Protein AF-A0A2S8P8N4-F1 (afdb_monomer_lite)

Sequence (119 aa):
MFEGRGEKVKVALYVCRIGEGWSMVLSLDIRVDVAWWLEGGSGRRVFRWLLLDGALPLSQASWLVEQFGTERGMHQWGIAHWQAYLTRKLDFYEQASGEDEARGEYRAKRAAPLCGAFK

Secondary structure (DSSP, 8-state):
---------EEEEEEEEETTEEEEEEES-HHHHHHHHHTTTTSS-EEEEEEEEEEEEHHHHHHHHHT----TTGGG--HHHHHHHHHHHHHHHHHHH--TTS-TTTGGG----------

Radius of gyration: 15.66 Å; chains: 1; bounding box: 50×28×39 Å

pLDDT: mean 72.68, std 18.13, range [31.39, 90.38]

Foldseek 3Di:
DDPPPCPQQFWWWKWFDWPPDIAIDIGSDVVVVVVCQVVCVVVTNGPDMDTLDGGHGPVLSVQCRVPDDDDPPPVVDDNVNSNVVSVVSVVVVCVVVVPPDDDPPPVVPPPDDPDDDDD

Structure (mmCIF, N/CA/C/O backbone):
data_AF-A0A2S8P8N4-F1
#
_entry.id   AF-A0A2S8P8N4-F1
#
loop_
_atom_site.group_PDB
_atom_site.id
_atom_site.type_symbol
_atom_site.l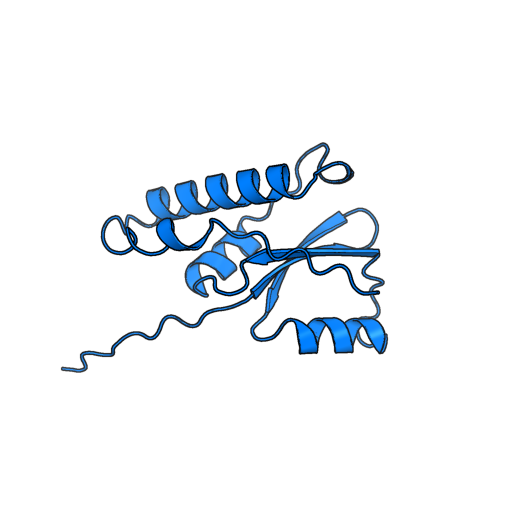abel_atom_id
_atom_site.label_alt_id
_atom_site.label_comp_id
_atom_site.label_asym_id
_atom_site.label_entity_id
_atom_site.label_seq_id
_atom_site.pdbx_PDB_ins_code
_atom_site.Cartn_x
_atom_site.Cartn_y
_atom_site.Cartn_z
_atom_site.occupancy
_atom_site.B_iso_or_equiv
_atom_site.auth_seq_id
_atom_site.auth_comp_id
_atom_site.auth_asym_id
_atom_site.auth_atom_id
_atom_site.pdbx_PDB_model_num
ATOM 1 N N . MET A 1 1 ? 35.762 -13.193 -2.533 1.00 38.16 1 MET A N 1
ATOM 2 C CA . MET A 1 1 ? 34.747 -12.722 -3.494 1.00 38.16 1 MET A CA 1
ATOM 3 C C . MET A 1 1 ? 33.418 -13.231 -2.972 1.00 38.16 1 MET A C 1
ATOM 5 O O . MET A 1 1 ? 33.165 -14.422 -3.058 1.00 38.16 1 MET A O 1
ATOM 9 N N . PHE A 1 2 ? 32.683 -12.400 -2.236 1.00 39.66 2 PHE A N 1
ATOM 10 C CA . PHE A 1 2 ? 31.448 -12.835 -1.591 1.00 39.66 2 PHE A CA 1
ATOM 11 C C . PHE A 1 2 ? 30.343 -12.851 -2.646 1.00 39.66 2 PHE A C 1
ATOM 13 O O . PHE A 1 2 ? 29.746 -11.817 -2.927 1.00 39.66 2 PHE A O 1
ATOM 20 N N . GLU A 1 3 ? 30.071 -14.018 -3.228 1.00 44.72 3 GLU A N 1
ATOM 21 C CA . GLU A 1 3 ? 28.750 -14.315 -3.786 1.00 44.72 3 GLU A CA 1
ATOM 22 C C . GLU A 1 3 ? 27.766 -14.383 -2.617 1.00 44.72 3 GLU A C 1
ATOM 24 O O . GLU A 1 3 ? 27.382 -15.441 -2.119 1.00 44.72 3 GLU A O 1
ATOM 29 N N . GLY A 1 4 ? 27.400 -13.207 -2.113 1.00 44.00 4 GLY A N 1
ATOM 30 C CA . GLY A 1 4 ? 26.226 -13.070 -1.285 1.00 44.00 4 GLY A CA 1
ATOM 31 C C . GLY A 1 4 ? 25.038 -13.384 -2.175 1.00 44.00 4 GLY A C 1
ATOM 32 O O . GLY A 1 4 ? 24.657 -12.561 -3.005 1.00 44.00 4 GLY A O 1
ATOM 33 N N . ARG A 1 5 ? 24.429 -14.561 -1.996 1.00 47.78 5 ARG A N 1
ATOM 34 C CA . ARG A 1 5 ? 22.994 -14.708 -2.244 1.00 47.78 5 ARG A CA 1
ATOM 35 C C . ARG A 1 5 ? 22.327 -13.602 -1.437 1.00 47.78 5 ARG A C 1
ATOM 37 O O . ARG A 1 5 ? 22.128 -13.754 -0.237 1.00 47.78 5 ARG A O 1
ATOM 44 N N . GLY A 1 6 ? 22.084 -12.462 -2.075 1.00 51.53 6 GLY A N 1
ATOM 45 C CA . GLY A 1 6 ? 21.341 -11.359 -1.501 1.00 51.53 6 GLY A CA 1
ATOM 46 C C . GLY A 1 6 ? 19.920 -11.847 -1.310 1.00 51.53 6 GLY A C 1
ATOM 47 O O . GLY A 1 6 ? 19.085 -11.699 -2.200 1.00 51.53 6 GLY A O 1
ATOM 48 N N . GLU A 1 7 ? 19.664 -12.512 -0.189 1.00 52.56 7 GLU A N 1
ATOM 49 C CA . GLU A 1 7 ? 18.322 -12.841 0.242 1.00 52.56 7 GLU A CA 1
ATOM 50 C C . GLU A 1 7 ? 17.619 -11.501 0.446 1.00 52.56 7 GLU A C 1
ATOM 52 O O . GLU A 1 7 ? 17.834 -10.792 1.428 1.00 52.56 7 GLU A O 1
ATOM 57 N N . LYS A 1 8 ? 16.891 -11.071 -0.592 1.00 65.81 8 LYS A N 1
ATOM 58 C CA . LYS A 1 8 ? 16.227 -9.772 -0.615 1.00 65.81 8 LYS A CA 1
ATOM 59 C C . LYS A 1 8 ? 15.268 -9.757 0.569 1.00 65.81 8 LYS A C 1
ATOM 61 O O . LYS A 1 8 ? 14.321 -10.542 0.576 1.00 65.81 8 LYS A O 1
ATOM 66 N N . VAL A 1 9 ? 15.523 -8.893 1.555 1.00 74.81 9 VAL A N 1
ATOM 67 C CA . VAL A 1 9 ? 14.640 -8.714 2.715 1.00 74.81 9 VAL A CA 1
ATOM 68 C C . VAL A 1 9 ? 13.238 -8.433 2.190 1.00 74.81 9 VAL A C 1
ATOM 70 O O . VAL A 1 9 ? 13.040 -7.496 1.413 1.00 74.81 9 VAL A O 1
ATOM 73 N N . LYS A 1 10 ? 12.286 -9.287 2.565 1.00 83.50 10 LYS A N 1
ATOM 74 C CA . LYS A 1 10 ? 10.885 -9.162 2.171 1.00 83.50 10 LYS A CA 1
ATOM 75 C C . LYS A 1 10 ? 10.114 -8.520 3.306 1.00 83.50 10 LYS A C 1
ATOM 77 O O . LYS A 1 10 ? 10.276 -8.905 4.459 1.00 83.50 10 LYS A O 1
ATOM 82 N N . VAL A 1 11 ? 9.277 -7.562 2.955 1.00 87.19 11 VAL A N 1
ATOM 83 C CA . VAL A 1 11 ? 8.416 -6.836 3.880 1.00 87.19 11 VAL A CA 1
ATOM 84 C C . VAL A 1 11 ? 6.973 -6.914 3.410 1.00 87.19 11 VAL A C 1
ATOM 86 O O . VAL A 1 11 ? 6.686 -7.064 2.218 1.00 87.19 11 VAL A O 1
ATOM 89 N N . ALA A 1 12 ? 6.061 -6.795 4.365 1.00 87.56 12 ALA A N 1
ATOM 90 C CA . ALA A 1 12 ? 4.661 -6.554 4.096 1.00 87.56 12 ALA A CA 1
ATOM 91 C C . ALA A 1 12 ? 4.461 -5.070 3.777 1.00 87.56 12 ALA A C 1
ATOM 93 O O . ALA A 1 12 ? 4.915 -4.198 4.511 1.00 87.56 12 ALA A O 1
ATOM 94 N N . LEU A 1 13 ? 3.755 -4.786 2.691 1.00 87.50 13 LEU A N 1
ATOM 95 C CA . LEU A 1 13 ? 3.325 -3.458 2.293 1.00 87.50 13 LEU A CA 1
ATOM 96 C C . LEU A 1 13 ? 1.810 -3.372 2.426 1.00 87.50 13 LEU A C 1
ATOM 98 O O . LEU A 1 13 ? 1.067 -4.187 1.868 1.00 87.50 13 LEU A O 1
ATOM 102 N N . TYR A 1 14 ? 1.338 -2.357 3.132 1.00 88.12 14 TYR A N 1
ATOM 103 C CA . TYR A 1 14 ? -0.079 -2.139 3.351 1.00 88.12 14 TYR A CA 1
ATOM 104 C C . TYR A 1 14 ? -0.415 -0.651 3.306 1.00 88.12 14 TYR A C 1
ATOM 106 O O . TYR A 1 14 ? 0.441 0.224 3.419 1.00 88.12 14 TYR A O 1
ATOM 114 N N . VAL A 1 15 ? -1.697 -0.362 3.118 1.00 87.94 15 VAL A N 1
ATOM 115 C CA . VAL A 1 15 ? -2.234 0.992 3.241 1.00 87.94 15 VAL A CA 1
ATOM 116 C C . VAL A 1 15 ? -3.169 1.054 4.426 1.00 87.94 15 VAL A C 1
ATOM 118 O O . VAL A 1 15 ? -3.941 0.129 4.673 1.00 87.94 15 VAL A O 1
ATOM 121 N N . CYS A 1 16 ? -3.116 2.151 5.163 1.00 86.38 16 CYS A N 1
ATOM 122 C CA . CYS A 1 16 ? -3.991 2.413 6.287 1.00 86.38 16 CYS A CA 1
ATOM 123 C C . CYS A 1 16 ? -4.640 3.789 6.143 1.00 86.38 16 CYS A C 1
ATOM 125 O O . CYS A 1 16 ? -4.064 4.740 5.612 1.00 86.38 16 CYS A O 1
ATOM 127 N N . ARG A 1 17 ? -5.885 3.889 6.599 1.00 83.62 17 ARG A N 1
ATOM 128 C CA . ARG A 1 17 ? -6.624 5.139 6.688 1.00 83.62 17 ARG A CA 1
ATOM 129 C C . ARG A 1 17 ? -6.491 5.674 8.101 1.00 83.62 17 ARG A C 1
ATOM 131 O O . ARG A 1 17 ? -6.986 5.057 9.049 1.00 83.62 17 ARG A O 1
ATOM 138 N N . ILE A 1 18 ? -5.853 6.831 8.218 1.00 78.56 18 ILE A N 1
ATOM 139 C CA . ILE A 1 18 ? -5.636 7.514 9.487 1.00 78.56 18 ILE A CA 1
ATOM 140 C C . ILE A 1 18 ? -6.267 8.901 9.388 1.00 78.56 18 ILE A C 1
ATOM 142 O O . ILE A 1 18 ? -5.829 9.737 8.599 1.00 78.56 18 ILE A O 1
ATOM 146 N N . GLY A 1 19 ? -7.323 9.131 10.172 1.00 76.69 19 GLY A N 1
ATOM 147 C CA . GLY A 1 19 ? -8.155 10.330 10.045 1.00 76.69 19 GLY A CA 1
ATOM 148 C C . GLY A 1 19 ? -8.805 10.421 8.660 1.00 76.69 19 GLY A C 1
ATOM 149 O O . GLY A 1 19 ? -9.476 9.488 8.205 1.00 76.69 19 GLY A O 1
ATOM 150 N N . GLU A 1 20 ? -8.584 11.541 7.973 1.00 70.56 20 GLU A N 1
ATOM 151 C CA . GLU A 1 20 ? -9.119 11.791 6.627 1.00 70.56 20 GLU A CA 1
ATOM 152 C C . GLU A 1 20 ? -8.210 11.295 5.492 1.00 70.56 20 GLU A C 1
ATOM 154 O O . GLU A 1 20 ? -8.645 11.224 4.343 1.00 70.56 20 GLU A O 1
ATOM 159 N N . GLY A 1 21 ? -6.971 10.904 5.803 1.00 79.81 21 GLY A N 1
ATOM 160 C CA . GLY A 1 21 ? -5.959 10.544 4.814 1.00 79.81 21 GLY A CA 1
ATOM 161 C C . GLY A 1 21 ? -5.715 9.043 4.688 1.00 79.81 21 GLY A C 1
ATOM 162 O O . GLY A 1 21 ? -5.921 8.267 5.625 1.00 79.81 21 GLY A O 1
ATOM 163 N N . TRP A 1 22 ? -5.217 8.647 3.518 1.00 87.12 22 TRP A N 1
ATOM 164 C CA . TRP A 1 22 ? -4.555 7.360 3.327 1.00 87.12 22 TRP A CA 1
ATOM 165 C C . TRP A 1 22 ? -3.057 7.520 3.556 1.00 87.12 22 TRP A C 1
ATOM 167 O O . TRP A 1 22 ? -2.488 8.562 3.245 1.00 87.12 22 TRP A O 1
ATOM 177 N N . SER A 1 23 ? -2.430 6.483 4.090 1.00 85.25 23 SER A N 1
ATOM 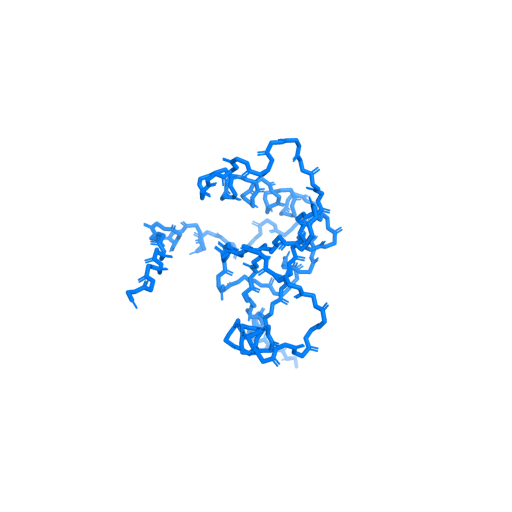178 C CA . SER A 1 23 ? -0.988 6.379 4.262 1.00 85.25 23 SER A CA 1
ATOM 179 C C . SER A 1 23 ? -0.558 4.982 3.833 1.00 85.25 23 SER A C 1
ATOM 181 O O . SER A 1 23 ? -1.258 4.007 4.112 1.00 85.25 23 SER A O 1
ATOM 183 N N . MET A 1 24 ? 0.558 4.889 3.117 1.00 88.81 24 MET A N 1
ATOM 184 C CA . MET A 1 24 ? 1.196 3.621 2.781 1.00 88.81 24 MET A CA 1
ATOM 185 C C . MET A 1 24 ? 2.335 3.369 3.756 1.00 88.81 24 MET A C 1
ATOM 187 O O . MET A 1 24 ? 3.110 4.276 4.051 1.00 88.81 24 MET A O 1
ATOM 191 N N . VAL A 1 25 ? 2.412 2.146 4.267 1.00 87.12 25 VAL A N 1
ATOM 192 C CA . VAL A 1 25 ? 3.384 1.750 5.281 1.00 87.12 25 VAL A CA 1
ATOM 193 C C . VAL A 1 25 ? 3.921 0.369 4.924 1.00 87.12 25 VAL A C 1
ATOM 195 O O . VAL A 1 25 ? 3.197 -0.487 4.408 1.00 87.12 25 VAL A O 1
ATOM 198 N N . LEU A 1 26 ? 5.205 0.163 5.192 1.00 88.75 26 LEU A N 1
ATOM 199 C CA . LEU A 1 26 ? 5.846 -1.143 5.126 1.00 88.75 26 LEU A CA 1
ATOM 200 C C . LEU A 1 26 ? 6.148 -1.634 6.543 1.00 88.75 26 LEU A C 1
ATOM 202 O O . LEU A 1 26 ? 6.471 -0.833 7.418 1.00 88.75 26 LEU A O 1
ATOM 206 N N . SER A 1 27 ? 6.061 -2.941 6.762 1.00 84.81 27 SER A N 1
ATOM 207 C CA . SER A 1 27 ? 6.439 -3.587 8.018 1.00 84.81 27 SER A CA 1
ATOM 208 C C . SER A 1 27 ? 7.095 -4.937 7.759 1.00 84.81 27 SER A C 1
ATOM 210 O O . SER A 1 27 ? 6.782 -5.625 6.788 1.00 84.81 27 SER A O 1
ATOM 212 N N . LEU A 1 28 ? 8.015 -5.322 8.640 1.00 83.69 28 LEU A N 1
ATOM 213 C CA . LEU A 1 28 ? 8.623 -6.653 8.632 1.00 83.69 28 LEU A CA 1
ATOM 214 C C . LEU A 1 28 ? 7.632 -7.727 9.108 1.00 83.69 28 LEU A C 1
ATOM 216 O O . LEU A 1 28 ? 7.660 -8.843 8.597 1.00 83.69 28 LEU A O 1
ATOM 220 N N . ASP A 1 29 ? 6.740 -7.389 10.045 1.00 81.31 29 ASP A N 1
ATOM 221 C CA . ASP A 1 29 ? 5.685 -8.282 10.532 1.00 81.31 29 ASP A CA 1
ATOM 222 C C . ASP A 1 29 ? 4.412 -7.486 10.844 1.00 81.31 29 ASP A C 1
ATOM 224 O O . ASP A 1 29 ? 4.295 -6.820 11.872 1.00 81.31 29 ASP A O 1
ATOM 228 N N . ILE A 1 30 ? 3.415 -7.614 9.966 1.00 79.81 30 ILE A N 1
ATOM 229 C CA . ILE A 1 30 ? 2.121 -6.933 10.095 1.00 79.81 30 ILE A CA 1
ATOM 230 C C . ILE A 1 30 ? 1.395 -7.253 11.410 1.00 79.81 30 ILE A C 1
ATOM 232 O O . ILE A 1 30 ? 0.588 -6.453 11.876 1.00 79.81 30 ILE A O 1
ATOM 236 N N . ARG A 1 31 ? 1.656 -8.411 12.032 1.00 81.31 31 ARG A N 1
ATOM 237 C CA . ARG A 1 31 ? 1.003 -8.793 13.293 1.00 81.31 31 ARG A CA 1
ATOM 238 C C . ARG A 1 31 ? 1.455 -7.899 14.439 1.00 81.31 31 ARG A C 1
ATOM 240 O O . ARG A 1 31 ? 0.641 -7.589 15.304 1.00 81.31 31 ARG A O 1
ATOM 247 N N . VAL A 1 32 ? 2.718 -7.473 14.419 1.00 82.31 32 VAL A N 1
ATOM 248 C CA . VAL A 1 32 ? 3.280 -6.549 15.411 1.00 82.31 32 VAL A CA 1
ATOM 249 C C . VAL A 1 32 ? 2.609 -5.184 15.276 1.00 82.31 32 VAL A C 1
ATOM 251 O O . VAL A 1 32 ? 2.133 -4.635 16.265 1.00 82.31 32 VAL A O 1
ATOM 254 N N . ASP A 1 33 ? 2.477 -4.681 14.048 1.00 80.25 33 ASP A N 1
ATOM 255 C CA . ASP A 1 33 ? 1.806 -3.411 13.758 1.00 80.25 33 ASP A CA 1
ATOM 256 C C . ASP A 1 33 ? 0.329 -3.426 14.187 1.00 80.25 33 ASP A C 1
ATOM 258 O O . ASP A 1 33 ? -0.151 -2.486 14.822 1.00 80.25 33 ASP A O 1
ATOM 262 N N . VAL A 1 34 ? -0.394 -4.511 13.884 1.00 76.06 34 VAL A N 1
ATOM 263 C CA . VAL A 1 34 ? -1.802 -4.675 14.278 1.00 76.06 34 VAL A CA 1
ATOM 264 C C . VAL A 1 34 ? -1.946 -4.740 15.797 1.00 76.06 34 VAL A C 1
ATOM 266 O O . VAL A 1 34 ? -2.813 -4.056 16.341 1.00 76.06 34 VAL A O 1
ATOM 269 N N . ALA A 1 35 ? -1.100 -5.514 16.485 1.00 79.69 35 ALA A N 1
ATOM 270 C CA . ALA A 1 35 ? -1.092 -5.570 17.947 1.00 79.69 35 ALA A CA 1
ATOM 271 C C . ALA A 1 35 ? -0.857 -4.175 18.545 1.00 79.69 35 ALA A C 1
ATOM 273 O O . ALA A 1 35 ? -1.629 -3.726 19.390 1.00 79.69 35 ALA A O 1
ATOM 274 N N . TRP A 1 36 ? 0.110 -3.430 18.005 1.00 76.44 36 TRP A N 1
ATOM 275 C CA . TRP A 1 36 ? 0.419 -2.070 18.443 1.00 76.44 36 TRP A CA 1
ATOM 276 C C . TRP A 1 36 ? -0.750 -1.085 18.269 1.00 76.44 36 TRP A C 1
ATOM 278 O O . TRP A 1 36 ? -0.959 -0.196 19.099 1.00 76.44 36 TRP A O 1
ATOM 288 N N . TRP A 1 37 ? -1.547 -1.223 17.203 1.00 76.31 37 TRP A N 1
ATOM 289 C CA . TRP A 1 37 ? -2.748 -0.401 17.013 1.00 76.31 37 TRP A CA 1
ATOM 290 C C . TRP A 1 37 ? -3.888 -0.787 17.952 1.00 76.31 37 TRP A C 1
ATOM 292 O O . TRP A 1 37 ? -4.587 0.099 18.446 1.00 76.31 37 TRP A O 1
ATOM 302 N N . LEU A 1 38 ? -4.092 -2.087 18.180 1.00 70.38 38 LEU A N 1
ATOM 303 C CA . LEU A 1 38 ? -5.154 -2.601 19.050 1.00 70.38 38 LEU A CA 1
ATOM 304 C C . LEU A 1 38 ? -4.906 -2.258 20.520 1.00 70.38 38 LEU A C 1
ATOM 306 O O . LEU A 1 38 ? -5.851 -1.949 21.241 1.00 70.38 38 LEU A O 1
ATOM 310 N N . GLU A 1 39 ? -3.643 -2.236 20.939 1.00 75.00 39 GLU A N 1
ATOM 311 C CA . GLU A 1 39 ? -3.233 -1.843 22.290 1.00 75.00 39 GLU A CA 1
ATOM 312 C C . GLU A 1 39 ? -3.300 -0.322 22.522 1.00 75.00 39 GLU A C 1
ATOM 314 O O . GLU A 1 39 ? -3.059 0.157 23.628 1.00 75.00 39 GLU A O 1
ATOM 319 N N . GLY A 1 40 ? -3.646 0.467 21.497 1.00 66.19 40 GLY A N 1
ATOM 320 C CA . GLY A 1 40 ? -3.746 1.925 21.599 1.00 66.19 40 GLY A CA 1
ATOM 321 C C . GLY A 1 40 ? -2.393 2.643 21.671 1.00 66.19 40 GLY A C 1
ATOM 322 O O . GLY A 1 40 ? -2.364 3.864 21.835 1.00 66.19 40 GLY A O 1
ATOM 323 N N . GLY A 1 41 ? -1.280 1.926 21.487 1.00 62.94 41 GLY A N 1
ATOM 324 C CA . GLY A 1 41 ? 0.083 2.459 21.586 1.00 62.94 41 GLY A CA 1
ATOM 325 C C . GLY A 1 41 ? 0.442 3.491 20.511 1.00 62.94 41 GLY A C 1
ATOM 326 O O . GLY A 1 41 ? 1.399 4.246 20.662 1.00 62.94 41 GLY A O 1
ATOM 327 N N . SER A 1 42 ? -0.329 3.577 19.424 1.00 63.44 42 SER A N 1
ATOM 328 C CA . SER A 1 42 ? -0.053 4.495 18.314 1.00 63.44 42 SER A CA 1
ATOM 329 C C . SER A 1 42 ? -0.565 5.925 18.525 1.00 63.44 42 SER A C 1
ATOM 331 O O . SER A 1 42 ? -0.188 6.812 17.758 1.00 63.44 42 SER A O 1
ATOM 333 N N . GLY A 1 43 ? -1.500 6.154 19.461 1.00 63.22 43 GLY A N 1
ATOM 334 C CA . GLY A 1 43 ? -2.259 7.413 19.561 1.00 63.22 43 GLY A CA 1
ATOM 335 C C . GLY A 1 43 ? -3.079 7.769 18.302 1.00 63.22 43 GLY A C 1
ATOM 336 O O . GLY A 1 43 ? -3.729 8.812 18.251 1.00 63.22 43 GLY A O 1
ATOM 337 N N . ARG A 1 44 ? -3.071 6.909 17.272 1.00 63.81 44 ARG A N 1
ATOM 338 C CA . ARG A 1 44 ? -3.688 7.113 15.955 1.00 63.81 44 ARG A CA 1
ATOM 339 C C . ARG A 1 44 ? -4.696 5.994 15.713 1.00 63.81 44 ARG A C 1
ATOM 341 O O . ARG A 1 44 ? -4.321 4.838 15.531 1.00 63.81 44 ARG A O 1
ATOM 348 N N . ARG A 1 45 ? -5.988 6.332 15.660 1.00 66.88 45 ARG A N 1
ATOM 349 C CA . ARG A 1 45 ? -7.032 5.362 15.294 1.00 66.88 45 ARG A CA 1
ATOM 350 C C . ARG A 1 45 ? -6.921 5.036 13.806 1.00 66.88 45 ARG A C 1
ATOM 352 O O . ARG A 1 45 ? -7.262 5.858 12.955 1.00 66.88 45 ARG A O 1
ATOM 359 N N . VAL A 1 46 ? -6.438 3.836 13.500 1.00 71.94 46 VAL A N 1
ATOM 360 C CA . VAL A 1 46 ? -6.502 3.266 12.153 1.00 71.94 46 VAL A CA 1
ATOM 361 C C . VAL A 1 46 ? -7.940 2.817 11.909 1.00 71.94 46 VAL A C 1
ATOM 363 O O . VAL A 1 46 ? -8.434 1.906 12.565 1.00 71.94 46 VAL A O 1
ATOM 366 N N . PHE A 1 47 ? -8.637 3.479 10.985 1.00 73.50 47 PHE A N 1
ATOM 367 C CA . PHE A 1 47 ? -10.053 3.197 10.705 1.00 73.50 47 PHE A CA 1
ATOM 368 C C . PHE A 1 47 ? -10.241 2.039 9.727 1.00 73.50 47 PHE A C 1
ATOM 370 O O . PHE A 1 47 ? -11.261 1.354 9.739 1.00 73.50 47 PHE A O 1
ATOM 377 N N . ARG A 1 48 ? -9.273 1.861 8.829 1.00 79.75 48 ARG A N 1
ATOM 378 C CA . ARG A 1 48 ? -9.261 0.817 7.808 1.00 79.75 48 ARG A CA 1
ATOM 379 C C . ARG A 1 48 ? -7.821 0.551 7.410 1.00 79.75 48 ARG A C 1
ATOM 381 O O . ARG A 1 48 ? -7.047 1.496 7.302 1.00 79.75 48 ARG A O 1
ATOM 388 N N . TRP A 1 49 ? -7.482 -0.698 7.140 1.00 83.44 49 TRP A N 1
ATOM 389 C CA . TRP A 1 49 ? -6.208 -1.058 6.534 1.00 83.44 49 TRP A C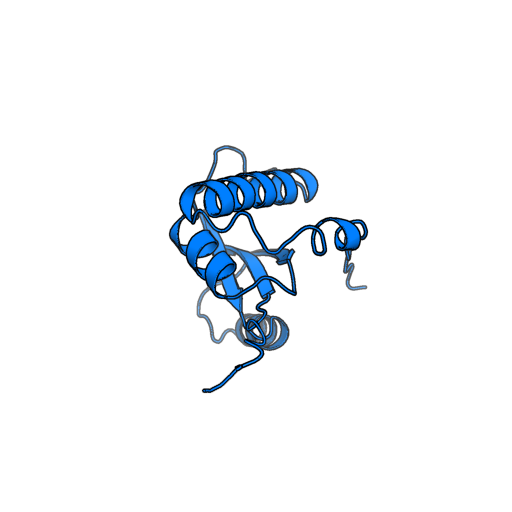A 1
ATOM 390 C C . TRP A 1 49 ? -6.417 -2.141 5.477 1.00 83.44 49 TRP A C 1
ATOM 392 O O . TRP A 1 49 ? -7.433 -2.837 5.487 1.00 83.44 49 TRP A O 1
ATOM 402 N N . LEU A 1 50 ? -5.492 -2.228 4.527 1.00 85.06 50 LEU A N 1
ATOM 403 C CA . LEU A 1 50 ? -5.499 -3.211 3.453 1.00 85.06 50 LEU A CA 1
ATOM 404 C C . LEU A 1 50 ? -4.064 -3.651 3.173 1.00 85.06 50 LEU A C 1
ATOM 406 O O . LEU A 1 50 ? -3.226 -2.831 2.797 1.00 85.06 50 LEU A O 1
ATOM 410 N N . LEU A 1 51 ? -3.804 -4.949 3.322 1.00 85.62 51 LEU A N 1
ATOM 411 C CA . LEU A 1 51 ? -2.554 -5.559 2.885 1.00 85.62 51 LEU A CA 1
ATOM 412 C C . LEU A 1 51 ? -2.504 -5.572 1.354 1.00 85.62 51 LEU A C 1
ATOM 414 O O . LEU A 1 51 ? -3.407 -6.104 0.707 1.00 85.62 51 LEU A O 1
ATOM 418 N N . LEU A 1 52 ? -1.461 -4.976 0.781 1.00 85.38 52 LEU A N 1
ATOM 419 C CA . LEU A 1 52 ? -1.271 -4.920 -0.666 1.00 85.38 52 LEU A CA 1
ATOM 420 C C . LEU A 1 52 ? -0.396 -6.070 -1.161 1.00 85.38 52 LEU A C 1
ATOM 422 O O . LEU A 1 52 ? -0.747 -6.730 -2.140 1.00 85.38 52 LEU A O 1
ATOM 426 N N . ASP A 1 53 ? 0.715 -6.311 -0.467 1.00 83.94 53 ASP A N 1
ATOM 427 C CA . ASP A 1 53 ? 1.640 -7.414 -0.720 1.00 83.94 53 ASP A CA 1
ATOM 428 C C . ASP A 1 53 ? 2.314 -7.814 0.602 1.00 83.94 53 ASP A C 1
ATOM 430 O O . ASP A 1 53 ? 2.647 -6.953 1.408 1.00 83.94 53 ASP A O 1
ATOM 434 N N . GLY A 1 54 ? 2.481 -9.110 0.862 1.00 83.25 54 GLY A N 1
ATOM 435 C CA . GLY A 1 54 ? 3.111 -9.614 2.090 1.00 83.25 54 GLY A CA 1
ATOM 436 C C . GLY A 1 54 ? 4.594 -9.959 1.942 1.00 83.25 54 GLY A C 1
ATOM 437 O O . GLY A 1 54 ? 5.225 -10.361 2.914 1.00 83.25 54 GLY A O 1
ATOM 438 N N . ALA A 1 55 ? 5.137 -9.886 0.729 1.00 84.56 55 ALA A N 1
ATOM 439 C CA . ALA A 1 55 ? 6.433 -10.454 0.385 1.00 84.56 55 ALA A CA 1
ATOM 440 C C . ALA A 1 55 ? 7.193 -9.569 -0.614 1.00 84.56 55 ALA A C 1
ATOM 442 O O . ALA A 1 55 ? 7.839 -10.075 -1.539 1.00 84.56 55 ALA A O 1
ATOM 443 N N . LEU A 1 56 ? 7.113 -8.251 -0.445 1.00 83.38 56 LEU A N 1
ATOM 444 C CA . LEU A 1 56 ? 7.699 -7.284 -1.364 1.00 83.38 56 LEU A CA 1
ATOM 445 C C . LEU A 1 56 ? 9.163 -6.997 -0.969 1.00 83.38 56 LEU A C 1
ATOM 447 O O . LEU A 1 56 ? 9.442 -6.854 0.219 1.00 83.38 56 LEU A O 1
ATOM 451 N N . PRO A 1 57 ? 10.122 -6.932 -1.911 1.00 85.38 57 PRO A N 1
ATOM 452 C CA . PRO A 1 57 ? 11.499 -6.553 -1.605 1.00 85.38 57 PRO A CA 1
ATOM 453 C C . PRO A 1 57 ? 11.561 -5.179 -0.933 1.00 85.38 57 PRO A C 1
ATOM 455 O O . PRO A 1 57 ? 10.900 -4.245 -1.385 1.00 85.38 57 PRO A O 1
ATOM 458 N N . LEU A 1 58 ? 12.390 -5.040 0.103 1.00 83.00 58 LEU A N 1
ATOM 459 C CA . LEU A 1 58 ? 12.502 -3.808 0.888 1.00 83.00 58 LEU A CA 1
ATOM 460 C C . LEU A 1 58 ? 12.782 -2.569 0.024 1.00 83.00 58 LEU A C 1
ATOM 462 O O . LEU A 1 58 ? 12.177 -1.528 0.259 1.00 83.00 58 LEU A O 1
ATOM 466 N N . SER A 1 59 ? 13.636 -2.681 -0.999 1.00 83.19 59 SER A N 1
ATOM 467 C CA . SER A 1 59 ? 13.946 -1.570 -1.912 1.00 83.19 59 SER A CA 1
ATOM 468 C C . SER A 1 59 ? 12.705 -1.049 -2.642 1.00 83.19 59 SER A C 1
ATOM 470 O O . SER A 1 59 ? 12.471 0.156 -2.691 1.00 83.19 59 SER A O 1
ATOM 472 N N . GLN A 1 60 ? 11.871 -1.958 -3.150 1.00 85.12 60 GLN A N 1
ATOM 473 C CA . GLN A 1 60 ? 10.614 -1.612 -3.807 1.00 85.12 60 GLN A CA 1
ATOM 474 C C . GLN A 1 60 ? 9.603 -1.048 -2.808 1.00 85.12 60 GLN A C 1
ATOM 476 O O . GLN A 1 60 ? 8.933 -0.064 -3.101 1.00 85.12 60 GLN A O 1
ATOM 481 N N . ALA A 1 61 ? 9.500 -1.645 -1.619 1.00 87.25 61 ALA A N 1
ATOM 482 C CA . ALA A 1 61 ? 8.562 -1.200 -0.596 1.00 87.25 61 ALA A CA 1
ATOM 483 C C . ALA A 1 61 ? 8.901 0.210 -0.092 1.00 87.25 61 ALA A C 1
ATOM 485 O O . ALA A 1 61 ? 7.999 1.035 0.026 1.00 87.25 61 ALA A O 1
ATOM 486 N N . SER A 1 62 ? 10.187 0.503 0.140 1.00 86.88 62 SER A N 1
ATOM 487 C CA . SER A 1 62 ? 10.659 1.838 0.534 1.00 86.88 62 SER A CA 1
ATOM 488 C C . SER A 1 62 ? 10.304 2.868 -0.528 1.00 86.88 62 SER A C 1
ATOM 490 O O . SER A 1 62 ? 9.653 3.866 -0.232 1.00 86.88 62 SER A O 1
ATOM 492 N N . TRP A 1 63 ? 10.628 2.573 -1.789 1.00 87.88 63 TRP A N 1
ATOM 493 C CA . TRP A 1 63 ? 10.315 3.468 -2.897 1.00 87.88 63 TRP A CA 1
ATOM 494 C C . TRP A 1 63 ? 8.805 3.697 -3.048 1.00 87.88 63 TRP A C 1
ATOM 496 O O . TRP A 1 63 ? 8.366 4.819 -3.283 1.00 87.88 63 TRP A O 1
ATOM 506 N N . LEU A 1 64 ? 7.983 2.658 -2.870 1.00 88.94 64 LEU A N 1
ATOM 507 C CA . LEU A 1 64 ? 6.524 2.773 -2.934 1.00 88.94 64 LEU A CA 1
ATOM 508 C C . LEU A 1 64 ? 5.956 3.663 -1.829 1.00 88.94 64 LEU A C 1
ATOM 510 O O . LEU A 1 64 ? 5.050 4.448 -2.104 1.00 88.94 64 LEU A O 1
ATOM 514 N N . VAL A 1 65 ? 6.487 3.553 -0.609 1.00 89.38 65 VAL A N 1
ATOM 515 C CA . VAL A 1 65 ? 6.105 4.412 0.519 1.00 89.38 65 VAL A CA 1
ATOM 516 C C . VAL A 1 65 ? 6.525 5.860 0.261 1.00 89.38 65 VAL A C 1
ATOM 518 O O . VAL A 1 65 ? 5.718 6.765 0.454 1.00 89.38 65 VAL A O 1
ATOM 521 N N . GLU A 1 66 ? 7.745 6.092 -0.225 1.00 88.25 66 GLU A N 1
ATOM 522 C CA . GLU A 1 66 ? 8.256 7.434 -0.542 1.00 88.25 66 GLU A CA 1
ATOM 523 C C . GLU A 1 66 ? 7.480 8.106 -1.680 1.00 88.25 66 GLU A C 1
ATOM 525 O O . GLU A 1 66 ? 7.165 9.292 -1.615 1.00 88.25 66 GLU A O 1
ATOM 530 N N . GLN A 1 67 ? 7.139 7.343 -2.719 1.00 88.00 67 GLN A N 1
ATOM 531 C CA . GLN A 1 67 ? 6.390 7.823 -3.881 1.00 88.00 67 GLN A CA 1
ATOM 532 C C . GLN A 1 67 ? 4.874 7.703 -3.701 1.00 88.00 67 GLN A C 1
ATOM 534 O O . GLN A 1 67 ? 4.119 7.838 -4.678 1.00 88.00 67 GLN A O 1
ATOM 539 N N . PHE A 1 68 ? 4.408 7.411 -2.486 1.00 89.44 68 PHE A N 1
ATOM 540 C CA . PHE A 1 68 ? 2.991 7.300 -2.207 1.00 89.44 68 PHE A CA 1
ATOM 541 C C . PHE A 1 68 ? 2.321 8.667 -2.351 1.00 89.44 68 PHE A C 1
ATOM 543 O O . PHE A 1 68 ? 2.636 9.631 -1.658 1.00 89.44 68 PHE A O 1
ATOM 550 N N . GLY A 1 69 ? 1.351 8.726 -3.256 1.00 86.00 69 GLY A N 1
ATOM 551 C CA . GLY A 1 69 ? 0.504 9.892 -3.465 1.00 86.00 69 GLY A CA 1
ATOM 552 C C . GLY A 1 69 ? -0.955 9.491 -3.358 1.00 86.00 69 GLY A C 1
ATOM 553 O O . GLY A 1 69 ? -1.373 8.514 -3.987 1.00 86.00 69 GLY A O 1
ATOM 554 N N . THR A 1 70 ? -1.722 10.246 -2.576 1.00 84.75 70 THR A N 1
ATOM 555 C CA . THR A 1 70 ? -3.173 10.099 -2.471 1.00 84.75 70 THR A CA 1
ATOM 556 C C . THR A 1 70 ? -3.847 10.493 -3.783 1.00 84.75 70 THR A C 1
ATOM 558 O O . THR A 1 70 ? -3.631 11.583 -4.306 1.00 84.75 70 THR A O 1
ATOM 561 N N . GLU A 1 71 ? -4.714 9.624 -4.303 1.00 85.62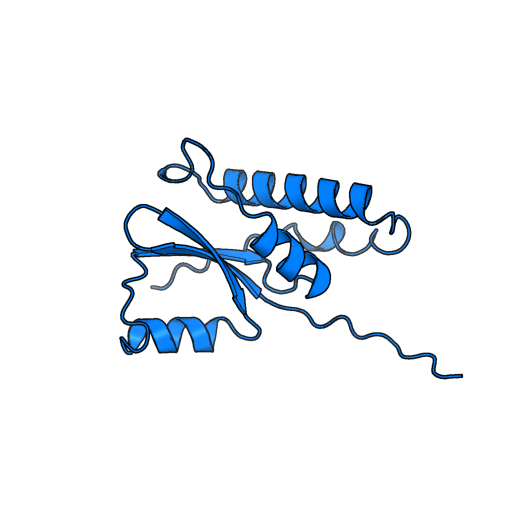 71 GLU A N 1
ATOM 562 C CA . GLU A 1 71 ? -5.499 9.881 -5.512 1.00 85.62 71 GLU A CA 1
ATOM 563 C C . GLU A 1 71 ? -6.973 10.138 -5.192 1.00 85.62 71 GLU A C 1
ATOM 565 O O . GLU A 1 71 ? -7.536 9.662 -4.197 1.00 85.62 71 GLU A O 1
ATOM 570 N N . ARG A 1 72 ? -7.626 10.909 -6.068 1.00 82.88 72 ARG A N 1
ATOM 571 C CA . ARG A 1 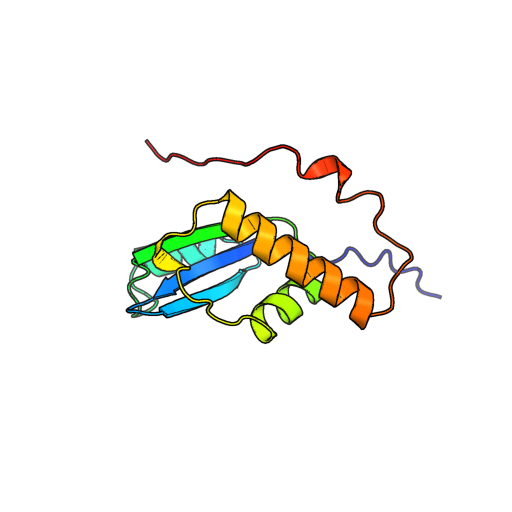72 ? -9.058 11.197 -5.948 1.00 82.88 72 ARG A CA 1
ATOM 572 C C . ARG A 1 72 ? -9.850 9.893 -6.021 1.00 82.88 72 ARG A C 1
ATOM 574 O O . ARG A 1 72 ? -9.610 9.049 -6.876 1.00 82.88 72 ARG A O 1
ATOM 581 N N . GLY A 1 73 ? -10.810 9.735 -5.113 1.00 82.31 73 GLY A N 1
ATOM 582 C CA . GLY A 1 73 ? -11.654 8.540 -5.063 1.00 82.31 73 GLY A CA 1
ATOM 583 C C . GLY A 1 73 ? -11.045 7.338 -4.335 1.00 82.31 73 GLY A C 1
ATOM 584 O O . GLY A 1 73 ? -11.742 6.338 -4.203 1.00 82.31 73 GLY A O 1
ATOM 585 N N . MET A 1 74 ? -9.828 7.429 -3.771 1.00 85.19 74 MET A N 1
ATOM 586 C CA . MET A 1 74 ? -9.206 6.323 -3.011 1.00 85.19 74 MET A CA 1
ATOM 587 C C . MET A 1 74 ? -10.077 5.773 -1.870 1.00 85.19 74 MET A C 1
ATOM 589 O O . MET A 1 74 ? -9.981 4.607 -1.504 1.00 85.19 74 MET A O 1
ATOM 593 N N . HIS A 1 75 ? -10.971 6.589 -1.309 1.00 82.62 75 HIS A N 1
ATOM 594 C CA . HIS A 1 75 ? -11.924 6.156 -0.285 1.00 82.62 75 HIS A CA 1
ATOM 595 C C . HIS A 1 75 ? -12.956 5.124 -0.788 1.00 82.62 75 HIS A C 1
ATOM 597 O O . HIS A 1 75 ? -13.490 4.375 0.027 1.00 82.62 75 HIS A O 1
ATOM 603 N N . GLN A 1 76 ? -13.215 5.067 -2.099 1.00 86.00 76 GLN A N 1
ATOM 604 C CA . GLN A 1 76 ? -14.115 4.103 -2.753 1.00 86.00 76 GLN A CA 1
ATOM 605 C C . GLN A 1 76 ? -13.358 2.936 -3.395 1.00 86.00 76 GLN A C 1
ATOM 607 O O . GLN A 1 76 ? -13.971 2.044 -3.979 1.00 86.00 76 GLN A O 1
ATOM 612 N N . TRP A 1 77 ? -12.027 2.925 -3.319 1.00 88.44 77 TRP A N 1
ATOM 613 C CA . TRP A 1 77 ? -11.236 1.897 -3.978 1.00 88.44 77 TRP A CA 1
ATOM 614 C C . TRP A 1 77 ? -11.443 0.531 -3.331 1.00 88.44 77 TRP A C 1
ATOM 616 O O . TRP A 1 77 ? -11.192 0.326 -2.141 1.00 88.44 77 TRP A O 1
ATOM 626 N N . GLY A 1 78 ? -11.858 -0.422 -4.162 1.00 85.19 78 GLY A N 1
ATOM 627 C CA . GLY A 1 78 ? -11.785 -1.848 -3.860 1.00 85.19 78 GLY A CA 1
ATOM 628 C C . GLY A 1 78 ? -10.387 -2.422 -4.103 1.00 85.19 78 GLY A C 1
ATOM 629 O O . GLY A 1 78 ? -9.504 -1.755 -4.643 1.00 85.19 78 GLY A O 1
ATOM 630 N N . ILE A 1 79 ? -10.204 -3.698 -3.760 1.00 83.56 79 ILE A N 1
ATOM 631 C CA . ILE A 1 79 ? -8.919 -4.415 -3.860 1.00 83.56 79 ILE A CA 1
ATOM 632 C C . ILE A 1 79 ? -8.307 -4.308 -5.265 1.00 83.56 79 ILE A C 1
ATOM 634 O O . ILE A 1 79 ? -7.119 -4.030 -5.392 1.00 83.56 79 ILE A O 1
ATOM 638 N N . ALA A 1 80 ? -9.111 -4.461 -6.321 1.00 86.12 80 ALA A N 1
ATOM 639 C CA . ALA A 1 80 ? -8.632 -4.386 -7.703 1.00 86.12 80 ALA A CA 1
ATOM 640 C C . ALA A 1 80 ? -8.001 -3.024 -8.051 1.00 86.12 80 ALA A C 1
ATOM 642 O O . ALA A 1 80 ? -6.974 -2.979 -8.722 1.00 86.12 80 ALA A O 1
ATOM 643 N N . HIS A 1 81 ? -8.565 -1.922 -7.547 1.00 90.25 81 HIS A N 1
ATOM 644 C CA . HIS A 1 81 ? -8.037 -0.575 -7.778 1.00 90.25 81 HIS A CA 1
ATOM 645 C C . HIS A 1 81 ? -6.692 -0.382 -7.072 1.00 90.25 81 HIS A C 1
ATOM 647 O O . HIS A 1 81 ? -5.742 0.121 -7.666 1.00 90.25 81 HIS A O 1
ATOM 653 N N . TRP A 1 82 ? -6.580 -0.862 -5.832 1.00 89.00 82 TRP A N 1
ATOM 654 C CA . TRP A 1 82 ? -5.321 -0.852 -5.088 1.00 89.00 82 TRP A CA 1
ATOM 655 C C . TRP A 1 82 ? -4.240 -1.709 -5.751 1.00 89.00 82 TRP A C 1
ATOM 657 O O . TRP A 1 82 ? -3.088 -1.290 -5.845 1.00 89.00 82 TRP A O 1
ATOM 667 N N . GLN A 1 83 ? -4.609 -2.886 -6.259 1.00 86.19 83 GLN A N 1
ATOM 668 C CA . GLN A 1 83 ? -3.697 -3.760 -6.996 1.00 86.19 83 GLN A CA 1
ATOM 669 C C . GLN A 1 83 ? -3.248 -3.128 -8.321 1.00 86.19 83 GLN A C 1
ATOM 671 O O . GLN A 1 83 ? -2.069 -3.219 -8.665 1.00 86.19 83 GLN A O 1
ATOM 676 N N . ALA A 1 84 ? -4.144 -2.443 -9.037 1.00 88.75 84 ALA A N 1
ATOM 677 C CA . ALA A 1 84 ? -3.801 -1.696 -10.246 1.00 88.75 84 ALA A CA 1
ATOM 678 C C . ALA A 1 84 ? -2.848 -0.527 -9.942 1.00 88.75 84 ALA A C 1
ATOM 680 O O . ALA A 1 84 ? -1.839 -0.366 -10.627 1.00 88.75 84 ALA A O 1
ATOM 681 N N . TYR A 1 85 ? -3.111 0.235 -8.874 1.00 89.12 85 TYR A N 1
ATOM 682 C CA . TYR A 1 85 ? -2.223 1.301 -8.405 1.00 89.12 85 TYR A CA 1
ATOM 683 C C . TYR A 1 85 ? -0.823 0.773 -8.079 1.00 89.12 85 TYR A C 1
ATOM 685 O O . TYR A 1 85 ? 0.169 1.320 -8.564 1.00 89.12 85 TYR A O 1
ATOM 693 N N . LEU A 1 86 ? -0.754 -0.310 -7.296 1.00 88.19 86 LEU A N 1
ATOM 694 C CA . LEU A 1 86 ? 0.502 -0.951 -6.919 1.00 88.19 86 LEU A CA 1
ATOM 695 C C . LEU A 1 86 ? 1.265 -1.439 -8.153 1.00 88.19 86 LEU A C 1
ATOM 697 O O . LEU A 1 86 ? 2.458 -1.191 -8.268 1.00 88.19 86 LEU A O 1
ATOM 701 N N . THR A 1 87 ? 0.577 -2.108 -9.079 1.00 88.06 87 THR A N 1
ATOM 702 C CA . THR A 1 87 ? 1.192 -2.642 -10.304 1.00 88.06 87 THR A CA 1
ATOM 703 C C . THR A 1 87 ? 1.782 -1.522 -11.146 1.00 88.06 87 THR A C 1
ATOM 705 O O . THR A 1 87 ? 2.962 -1.569 -11.458 1.00 88.06 87 THR A O 1
ATOM 708 N N . ARG A 1 88 ? 1.021 -0.448 -11.389 1.00 90.38 88 ARG A N 1
ATOM 709 C CA . ARG A 1 88 ? 1.519 0.713 -12.134 1.00 90.38 88 ARG A CA 1
ATOM 710 C C . ARG A 1 88 ? 2.753 1.332 -11.472 1.00 90.38 88 ARG A C 1
ATOM 712 O O . ARG A 1 88 ? 3.695 1.704 -12.157 1.00 90.38 88 ARG A O 1
ATOM 719 N N . LYS A 1 89 ? 2.756 1.474 -10.143 1.00 89.25 89 LYS A N 1
ATOM 720 C CA . LYS A 1 89 ? 3.903 2.030 -9.409 1.00 89.25 89 LYS A CA 1
ATOM 721 C C . LYS A 1 89 ? 5.127 1.111 -9.468 1.00 89.25 89 LYS A C 1
ATOM 723 O O . LYS A 1 89 ? 6.233 1.615 -9.614 1.00 89.25 89 LYS A O 1
ATOM 728 N N . LEU A 1 90 ? 4.937 -0.204 -9.390 1.00 86.19 90 LEU A N 1
ATOM 729 C CA . LEU A 1 90 ? 6.017 -1.175 -9.568 1.00 86.19 90 LEU A CA 1
ATOM 730 C C . LEU A 1 90 ? 6.589 -1.133 -10.990 1.00 86.19 90 LEU A C 1
ATOM 732 O O . LEU A 1 90 ? 7.804 -1.098 -11.128 1.00 86.19 90 LEU A O 1
ATOM 736 N N . ASP A 1 91 ? 5.739 -1.038 -12.014 1.00 86.81 91 ASP A N 1
ATOM 737 C CA . ASP A 1 91 ? 6.190 -0.900 -13.404 1.00 86.81 91 ASP A CA 1
ATOM 738 C C . ASP A 1 91 ? 7.035 0.382 -13.579 1.00 86.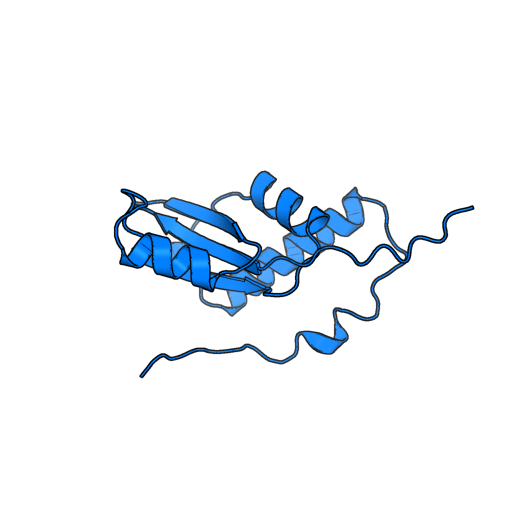81 91 ASP A C 1
ATOM 740 O O . ASP A 1 91 ? 8.075 0.366 -14.233 1.00 86.81 91 ASP A O 1
ATOM 744 N N . PHE A 1 92 ? 6.641 1.493 -12.939 1.00 86.56 92 PHE A N 1
ATOM 745 C CA . PHE A 1 92 ? 7.448 2.721 -12.913 1.00 86.56 92 PHE A CA 1
ATOM 746 C C . PHE A 1 92 ? 8.783 2.543 -12.189 1.00 86.56 92 PHE A C 1
ATOM 748 O O . PHE A 1 92 ? 9.789 3.073 -12.651 1.00 86.56 92 PHE A O 1
ATOM 755 N N . TYR A 1 93 ? 8.799 1.834 -11.058 1.00 84.00 93 TYR A N 1
ATOM 756 C CA . TYR A 1 93 ? 10.038 1.538 -10.344 1.00 84.00 93 TYR A CA 1
ATOM 757 C C . TYR A 1 93 ? 11.001 0.745 -11.225 1.00 84.00 93 TYR A C 1
ATOM 759 O O . TYR A 1 93 ? 12.168 1.102 -11.296 1.00 84.00 93 TYR A O 1
ATOM 767 N N . GLU A 1 94 ? 10.513 -0.289 -11.912 1.00 81.56 94 GLU A N 1
ATOM 768 C CA . GLU A 1 94 ? 11.322 -1.136 -12.798 1.00 81.56 94 GLU A CA 1
ATOM 769 C C . GLU A 1 94 ? 11.896 -0.328 -13.972 1.00 81.56 94 GLU A C 1
ATOM 771 O O . GLU A 1 94 ? 13.090 -0.398 -14.255 1.00 81.56 94 GLU A O 1
ATOM 776 N N . GLN A 1 95 ? 11.082 0.535 -14.587 1.00 78.75 95 GLN A N 1
ATOM 777 C CA . GLN A 1 95 ? 11.540 1.440 -15.646 1.00 78.75 95 GLN A CA 1
ATOM 778 C C . GLN A 1 95 ? 12.561 2.474 -15.148 1.00 78.75 95 GLN A C 1
ATOM 780 O O . GLN A 1 95 ? 13.482 2.833 -15.879 1.00 78.75 95 GLN A O 1
ATOM 785 N N . ALA A 1 96 ? 12.397 2.974 -13.921 1.00 75.00 96 ALA A N 1
ATOM 786 C CA . ALA A 1 96 ? 13.270 3.992 -13.341 1.00 75.00 96 ALA A CA 1
ATOM 787 C C . ALA A 1 96 ? 14.566 3.416 -12.747 1.00 75.00 96 ALA A C 1
ATOM 789 O O . ALA A 1 96 ? 15.568 4.127 -12.690 1.00 75.00 96 ALA A O 1
ATOM 790 N N . SER A 1 97 ? 14.561 2.161 -12.288 1.00 68.12 97 SER A N 1
ATOM 791 C CA . SER A 1 97 ? 15.733 1.507 -11.700 1.00 68.12 97 SER A CA 1
ATOM 792 C C . SER A 1 97 ? 16.682 0.928 -12.749 1.00 68.12 97 SER A C 1
ATOM 794 O O . SER A 1 97 ? 17.849 0.705 -12.435 1.00 68.12 97 SER A O 1
ATOM 796 N N . GLY A 1 98 ? 16.206 0.681 -13.976 1.00 56.28 98 GLY A N 1
ATOM 797 C CA . GLY A 1 98 ? 16.995 0.037 -15.030 1.00 56.28 98 GLY A CA 1
ATOM 798 C C . GLY A 1 98 ? 17.354 -1.426 -14.730 1.00 56.28 98 GLY A C 1
ATOM 799 O O . GLY A 1 98 ? 18.182 -2.004 -15.429 1.00 56.28 98 GLY A O 1
ATOM 800 N N . GLU A 1 99 ? 16.755 -2.039 -13.701 1.00 51.41 99 GLU A N 1
ATOM 801 C CA . GLU A 1 99 ? 16.949 -3.455 -13.361 1.00 51.41 99 GLU A CA 1
ATOM 802 C C . GLU A 1 99 ? 16.002 -4.343 -14.190 1.00 51.41 99 GLU A C 1
ATOM 804 O O . GLU A 1 99 ? 15.063 -4.936 -13.660 1.00 51.41 99 GLU A O 1
ATOM 809 N N . ASP A 1 100 ? 16.250 -4.455 -15.496 1.00 45.72 100 ASP A N 1
ATOM 810 C CA . ASP A 1 100 ? 15.432 -5.272 -16.413 1.00 45.72 100 ASP A CA 1
ATOM 811 C C . ASP A 1 100 ? 15.638 -6.800 -16.239 1.00 45.72 100 ASP A C 1
ATOM 813 O O . ASP A 1 100 ? 15.014 -7.611 -16.919 1.00 45.72 100 ASP A O 1
ATOM 817 N N . GLU A 1 101 ? 16.505 -7.253 -15.324 1.00 46.59 101 GLU A N 1
ATOM 818 C CA . GLU A 1 101 ? 17.108 -8.590 -15.457 1.00 46.59 101 GLU A CA 1
ATOM 819 C C . GLU A 1 101 ? 16.743 -9.660 -14.413 1.00 46.59 101 GLU A C 1
ATOM 821 O O . GLU A 1 101 ? 17.347 -10.729 -14.415 1.00 46.59 101 GLU A O 1
ATOM 826 N N . ALA A 1 102 ? 15.758 -9.476 -13.524 1.00 45.69 102 ALA A N 1
ATOM 827 C CA . ALA A 1 102 ? 15.602 -10.454 -12.428 1.00 45.69 102 ALA A CA 1
ATOM 828 C C . ALA A 1 102 ? 14.187 -10.861 -12.003 1.00 45.69 102 ALA A C 1
ATOM 830 O O . ALA A 1 102 ? 14.024 -11.286 -10.853 1.00 45.69 102 ALA A O 1
ATOM 831 N N . ARG A 1 103 ? 13.140 -10.754 -12.842 1.00 51.38 103 ARG A N 1
ATOM 832 C CA . ARG A 1 103 ? 11.788 -10.998 -12.294 1.00 51.38 103 ARG A CA 1
ATOM 833 C C . ARG A 1 103 ? 10.669 -11.559 -13.170 1.00 51.38 103 ARG A C 1
ATOM 835 O O . ARG A 1 103 ? 9.496 -11.340 -12.869 1.00 51.38 103 ARG A O 1
ATOM 842 N N . GLY A 1 104 ? 10.989 -12.458 -14.099 1.00 45.34 104 GLY A N 1
ATOM 843 C CA . GLY A 1 104 ? 9.982 -13.378 -14.663 1.00 45.34 104 GLY A CA 1
ATOM 844 C C . GLY A 1 104 ? 9.256 -14.246 -13.609 1.00 45.34 104 GLY A C 1
ATOM 845 O O . GLY A 1 104 ? 8.171 -14.760 -13.862 1.00 45.34 104 GLY A O 1
ATOM 846 N N . GLU A 1 105 ? 9.802 -14.370 -12.394 1.00 44.22 105 GLU A N 1
ATOM 847 C CA . GLU A 1 105 ? 9.344 -15.340 -11.389 1.00 44.22 105 GLU A CA 1
ATOM 848 C C . GLU A 1 105 ? 8.271 -14.822 -10.402 1.00 44.22 105 GLU A C 1
ATOM 850 O O . GLU A 1 105 ? 7.526 -15.618 -9.827 1.00 44.22 105 GLU A O 1
ATOM 855 N N . TYR A 1 106 ? 8.131 -13.500 -10.200 1.00 45.78 106 TYR A N 1
ATOM 856 C CA . TYR A 1 106 ? 7.143 -12.953 -9.242 1.00 45.78 106 TYR A CA 1
ATOM 857 C C . TYR A 1 106 ? 5.738 -12.798 -9.834 1.00 45.78 106 TYR A C 1
ATOM 859 O O . TYR A 1 106 ? 4.751 -12.995 -9.121 1.00 45.78 106 TYR A O 1
ATOM 867 N N . ARG A 1 107 ? 5.619 -12.489 -11.136 1.00 47.22 107 ARG A N 1
ATOM 868 C CA . ARG A 1 107 ? 4.309 -12.367 -11.809 1.00 47.22 107 ARG A CA 1
ATOM 869 C C . ARG A 1 107 ? 3.528 -13.686 -11.803 1.00 47.22 107 ARG A C 1
ATOM 871 O O . ARG A 1 107 ? 2.306 -13.654 -11.710 1.00 47.22 107 ARG A O 1
ATOM 878 N N . ALA A 1 108 ? 4.215 -14.830 -11.803 1.00 43.50 108 ALA A N 1
ATOM 879 C CA . ALA A 1 108 ? 3.587 -16.152 -11.792 1.00 43.50 108 ALA A CA 1
ATOM 880 C C . ALA A 1 108 ? 2.911 -16.525 -10.453 1.00 43.50 108 ALA A C 1
ATOM 882 O O . ALA A 1 108 ? 2.070 -17.419 -10.429 1.00 43.50 108 ALA A O 1
ATOM 883 N N . LYS A 1 109 ? 3.232 -15.846 -9.336 1.00 47.38 109 LYS A N 1
ATOM 884 C CA . LYS A 1 109 ? 2.729 -16.204 -7.991 1.00 47.38 109 LYS A CA 1
ATOM 885 C C . LYS A 1 109 ? 1.607 -15.297 -7.451 1.00 47.38 109 LYS A C 1
ATOM 887 O O . LYS A 1 109 ? 1.038 -15.616 -6.413 1.00 47.38 109 LYS A O 1
ATOM 892 N N . ARG A 1 110 ? 1.235 -14.205 -8.140 1.00 45.47 110 ARG A N 1
ATOM 893 C CA . ARG A 1 110 ? 0.198 -13.234 -7.690 1.00 45.47 110 ARG A CA 1
ATOM 894 C C . ARG A 1 110 ? -1.258 -13.632 -7.990 1.00 45.47 110 ARG A C 1
ATOM 896 O O . ARG A 1 110 ? -2.163 -12.858 -7.697 1.00 45.47 110 ARG A O 1
ATOM 903 N N . ALA A 1 111 ? -1.522 -14.828 -8.520 1.00 39.38 111 ALA A N 1
ATOM 904 C CA . ALA A 1 111 ? -2.874 -15.260 -8.899 1.00 39.38 111 ALA A CA 1
ATOM 905 C C . ALA A 1 111 ? -3.795 -15.692 -7.728 1.00 39.38 111 ALA A C 1
ATOM 907 O O . ALA A 1 111 ? -4.833 -16.299 -7.976 1.00 39.38 111 ALA A O 1
ATOM 908 N N . ALA A 1 112 ? -3.471 -15.384 -6.466 1.00 36.25 112 ALA A N 1
ATOM 909 C CA . ALA A 1 112 ? -4.345 -15.696 -5.331 1.00 36.25 112 ALA A CA 1
ATOM 910 C C . ALA A 1 112 ? -4.477 -14.499 -4.370 1.00 36.25 112 ALA A C 1
ATOM 912 O O . ALA A 1 112 ? -3.551 -14.222 -3.604 1.00 36.25 112 ALA A O 1
ATOM 913 N N . PRO A 1 113 ? -5.612 -13.776 -4.370 1.00 35.62 113 PRO A N 1
ATOM 914 C CA . PRO A 1 113 ? -5.901 -12.803 -3.327 1.00 35.62 113 PRO A CA 1
ATOM 915 C C . PRO A 1 113 ? -6.203 -13.537 -2.012 1.00 35.62 113 PRO A C 1
ATOM 917 O O . PRO A 1 113 ? -7.193 -14.260 -1.905 1.00 35.62 113 PRO A O 1
ATOM 920 N N . LEU A 1 114 ? -5.370 -13.333 -0.989 1.00 43.09 114 LEU A N 1
ATOM 921 C CA . LEU A 1 114 ? -5.696 -13.733 0.381 1.00 43.09 114 LEU A CA 1
ATOM 922 C C . LEU A 1 114 ? -6.735 -12.752 0.942 1.00 43.09 114 LEU A C 1
ATOM 924 O O . LEU A 1 114 ? -6.404 -11.689 1.464 1.00 43.09 114 LEU A O 1
ATOM 928 N N . CYS A 1 115 ? -8.013 -13.102 0.798 1.00 31.83 115 CYS A N 1
ATOM 929 C CA . CYS A 1 115 ? -9.109 -12.453 1.507 1.00 31.83 115 CYS A CA 1
ATOM 930 C C . CYS A 1 115 ? -9.174 -13.026 2.930 1.00 31.83 115 CYS A C 1
ATOM 932 O O . CYS A 1 115 ? -9.701 -14.113 3.150 1.00 31.83 115 CYS A O 1
ATOM 934 N N . GLY A 1 116 ? -8.603 -12.312 3.900 1.00 33.81 116 GLY A N 1
ATOM 935 C CA . GLY A 1 116 ? -8.791 -12.607 5.319 1.00 33.81 116 GLY A CA 1
ATOM 936 C C . GLY A 1 116 ? -10.061 -11.939 5.837 1.00 33.81 116 GLY A C 1
ATOM 937 O O . GLY A 1 116 ? -10.003 -10.812 6.320 1.00 33.81 116 GLY A O 1
ATOM 938 N N . ALA A 1 117 ? -11.204 -12.618 5.729 1.00 31.39 117 ALA A N 1
ATOM 939 C CA . ALA A 1 117 ? -12.375 -12.309 6.542 1.00 31.39 117 ALA A CA 1
ATOM 940 C C . ALA A 1 117 ? -12.156 -12.927 7.931 1.00 31.39 117 ALA A C 1
ATOM 942 O O . ALA A 1 117 ? -12.157 -14.150 8.068 1.00 31.39 117 ALA A O 1
ATOM 943 N N . PHE A 1 118 ? -11.934 -12.100 8.952 1.00 33.66 118 PHE A N 1
ATOM 944 C CA . PHE A 1 118 ? -12.021 -12.568 10.334 1.00 33.66 118 PHE A CA 1
ATOM 945 C C . PHE A 1 118 ? -13.505 -12.751 10.684 1.00 33.66 118 PHE A C 1
ATOM 947 O O . PHE A 1 118 ? -14.288 -11.808 10.555 1.00 33.66 118 PHE A O 1
ATOM 954 N N . LYS A 1 119 ? -13.874 -13.990 11.031 1.00 32.59 119 LYS A N 1
ATOM 955 C CA . LYS A 1 119 ? -15.125 -14.338 11.719 1.00 32.59 119 LYS A CA 1
ATOM 956 C C . LYS A 1 119 ? -15.063 -13.899 13.174 1.00 32.59 119 LYS A C 1
ATOM 958 O O . LYS A 1 119 ? -13.948 -13.962 13.738 1.00 32.59 119 LYS A O 1
#